Protein AF-A0A8X6VBZ8-F1 (afdb_monomer_lite)

Secondary structure (DSSP, 8-state):
-HHHHTS-HHHHHHHHHHTT----TTS-HHHHHHHHHT-TT--HHHHHHHHHHHHHHHHHHH-SSS----------------

Structure (mmCIF, N/CA/C/O backbone):
data_AF-A0A8X6VBZ8-F1
#
_entry.id   AF-A0A8X6VBZ8-F1
#
loop_
_atom_site.group_PDB
_atom_site.id
_atom_site.type_symbol
_atom_site.label_atom_id
_atom_site.label_alt_id
_atom_site.label_comp_id
_atom_site.label_asym_id
_atom_site.label_entity_id
_atom_site.label_seq_id
_atom_site.pdbx_PDB_ins_code
_atom_site.Cartn_x
_atom_site.Cartn_y
_atom_site.Cartn_z
_atom_site.occupancy
_atom_site.B_iso_or_equiv
_atom_site.auth_seq_id
_atom_site.auth_comp_id
_atom_site.auth_asym_id
_atom_site.auth_atom_id
_atom_site.pdbx_PDB_model_num
ATOM 1 N N . MET A 1 1 ? 6.738 2.659 7.810 1.00 66.88 1 MET A N 1
ATOM 2 C CA . MET A 1 1 ? 7.155 1.578 6.886 1.00 66.88 1 MET A CA 1
ATOM 3 C C . MET A 1 1 ? 7.508 2.179 5.531 1.00 66.88 1 MET A C 1
ATOM 5 O O . MET A 1 1 ? 6.638 2.730 4.864 1.00 66.88 1 MET A O 1
ATOM 9 N N . ALA A 1 2 ? 8.788 2.140 5.148 1.00 76.19 2 ALA A N 1
ATOM 10 C CA . ALA A 1 2 ? 9.330 2.939 4.038 1.00 76.19 2 ALA A CA 1
ATOM 11 C C . ALA A 1 2 ? 8.841 2.517 2.634 1.00 76.19 2 ALA A C 1
ATOM 13 O O . ALA A 1 2 ? 8.934 3.291 1.681 1.00 76.19 2 ALA A O 1
ATOM 14 N N . PHE A 1 3 ? 8.316 1.297 2.471 1.00 82.81 3 PHE A N 1
ATOM 15 C CA . PHE A 1 3 ? 7.866 0.809 1.162 1.00 82.81 3 PHE A CA 1
ATOM 16 C C . PHE A 1 3 ? 6.509 1.402 0.743 1.00 82.81 3 PHE A C 1
ATOM 18 O O . PHE A 1 3 ? 6.338 1.759 -0.422 1.00 82.81 3 PHE A O 1
ATOM 25 N N . LEU A 1 4 ? 5.586 1.610 1.691 1.00 86.81 4 LEU A N 1
ATOM 26 C CA . LEU A 1 4 ? 4.313 2.298 1.437 1.00 86.81 4 LEU A CA 1
ATOM 27 C C . LEU A 1 4 ? 4.527 3.786 1.130 1.00 86.81 4 LEU A C 1
ATOM 29 O O . LEU A 1 4 ? 3.718 4.403 0.442 1.00 86.81 4 LEU A O 1
ATOM 33 N N . GLU A 1 5 ? 5.618 4.386 1.616 1.00 84.56 5 GLU A N 1
ATOM 34 C CA . GLU A 1 5 ? 5.943 5.790 1.343 1.00 84.56 5 GLU A CA 1
ATOM 35 C C . GLU A 1 5 ? 6.225 6.080 -0.124 1.00 84.56 5 GLU A C 1
ATOM 37 O O . GLU A 1 5 ? 5.850 7.147 -0.605 1.00 84.56 5 GLU A O 1
ATOM 42 N N . LYS A 1 6 ? 6.814 5.115 -0.832 1.00 84.56 6 LYS A N 1
ATOM 43 C CA . LYS A 1 6 ? 7.135 5.217 -2.259 1.00 84.56 6 LYS A CA 1
ATOM 44 C C . LYS A 1 6 ? 6.017 4.684 -3.165 1.00 84.56 6 LYS A C 1
ATOM 46 O O . LYS A 1 6 ? 6.135 4.776 -4.386 1.00 84.56 6 LYS A O 1
ATOM 51 N N . ALA A 1 7 ? 4.957 4.119 -2.586 1.00 86.44 7 ALA A N 1
ATOM 52 C CA . ALA A 1 7 ? 3.826 3.561 -3.317 1.00 86.44 7 ALA A CA 1
ATOM 53 C C . ALA A 1 7 ? 2.955 4.662 -3.940 1.00 86.44 7 ALA A C 1
ATOM 55 O O . ALA A 1 7 ? 2.762 5.734 -3.358 1.00 86.44 7 ALA A O 1
ATOM 56 N N . LYS A 1 8 ? 2.389 4.396 -5.122 1.00 89.00 8 LYS A N 1
ATOM 57 C CA . LYS A 1 8 ? 1.459 5.331 -5.766 1.00 89.00 8 LYS A CA 1
ATOM 58 C C . LYS A 1 8 ? 0.090 5.254 -5.098 1.00 89.00 8 LYS A C 1
ATOM 60 O O . LYS A 1 8 ? -0.317 4.203 -4.616 1.00 89.00 8 LYS A O 1
ATOM 65 N N . LYS A 1 9 ? -0.667 6.355 -5.157 1.00 89.88 9 LYS A N 1
ATOM 66 C CA . LYS A 1 9 ? -2.042 6.411 -4.634 1.00 89.88 9 LYS A CA 1
ATOM 67 C C . LYS A 1 9 ? -2.916 5.273 -5.179 1.00 89.88 9 LYS A C 1
ATOM 69 O O . LYS A 1 9 ? -3.577 4.612 -4.396 1.00 89.88 9 LYS A O 1
ATOM 74 N N . GLN A 1 10 ? -2.885 5.035 -6.491 1.00 88.38 10 GLN A N 1
ATOM 75 C CA . GLN A 1 10 ? -3.674 3.972 -7.130 1.00 88.38 10 GLN A CA 1
ATOM 76 C C . GLN A 1 10 ? -3.286 2.574 -6.635 1.00 88.38 10 GLN A C 1
ATOM 78 O O . GLN A 1 10 ? -4.161 1.747 -6.406 1.00 88.38 10 GLN A O 1
ATOM 83 N N . ASP A 1 11 ? -1.990 2.330 -6.421 1.00 89.88 11 ASP A N 1
ATOM 84 C CA . ASP A 1 11 ? -1.509 1.041 -5.918 1.00 89.88 11 ASP A CA 1
ATOM 85 C C . ASP A 1 11 ? -1.985 0.807 -4.475 1.00 89.88 11 ASP A C 1
ATOM 87 O O . ASP A 1 11 ? -2.360 -0.305 -4.125 1.00 89.88 11 ASP A O 1
ATOM 91 N N . LEU A 1 12 ? -2.027 1.864 -3.653 1.00 90.88 12 LEU A N 1
ATOM 92 C CA . LEU A 1 12 ? -2.536 1.805 -2.278 1.00 90.88 12 LEU A CA 1
ATOM 93 C C . LEU A 1 12 ? -4.056 1.599 -2.208 1.00 90.88 12 LEU A C 1
ATOM 95 O O . LEU A 1 12 ? -4.520 0.931 -1.291 1.00 90.88 12 LEU A O 1
ATOM 99 N N . VAL A 1 13 ? -4.828 2.158 -3.149 1.00 91.12 13 VAL A N 1
ATOM 100 C CA . VAL A 1 13 ? -6.281 1.913 -3.234 1.00 91.12 13 VAL A CA 1
ATOM 101 C C . VAL A 1 13 ? -6.540 0.439 -3.542 1.00 91.12 13 VAL A C 1
ATOM 103 O O . VAL A 1 13 ? -7.224 -0.220 -2.770 1.00 91.12 13 VAL A O 1
ATOM 106 N N . LEU A 1 14 ? -5.917 -0.095 -4.597 1.00 89.69 14 LEU A N 1
ATOM 107 C CA . LEU A 1 14 ? -6.052 -1.508 -4.972 1.00 89.69 14 LEU A CA 1
ATOM 108 C C . LEU A 1 14 ? -5.610 -2.443 -3.845 1.00 89.69 14 LEU A C 1
ATOM 110 O O . LEU A 1 14 ? -6.300 -3.401 -3.528 1.00 89.69 14 LEU A O 1
ATOM 114 N N . LEU A 1 15 ? -4.477 -2.144 -3.209 1.00 90.19 15 LEU A N 1
ATOM 115 C CA . LEU A 1 15 ? -3.971 -2.941 -2.097 1.00 90.19 15 LEU A CA 1
ATOM 116 C C . LEU A 1 15 ? -4.970 -2.999 -0.934 1.00 90.19 15 LEU A C 1
ATOM 118 O O . LEU A 1 15 ? -5.155 -4.050 -0.335 1.00 90.19 15 LEU A O 1
ATOM 122 N N . ALA A 1 16 ? -5.612 -1.881 -0.608 1.00 90.31 16 ALA A N 1
ATOM 123 C CA . ALA A 1 16 ? -6.600 -1.853 0.456 1.00 90.31 16 ALA A CA 1
ATOM 124 C C . ALA A 1 16 ? -7.899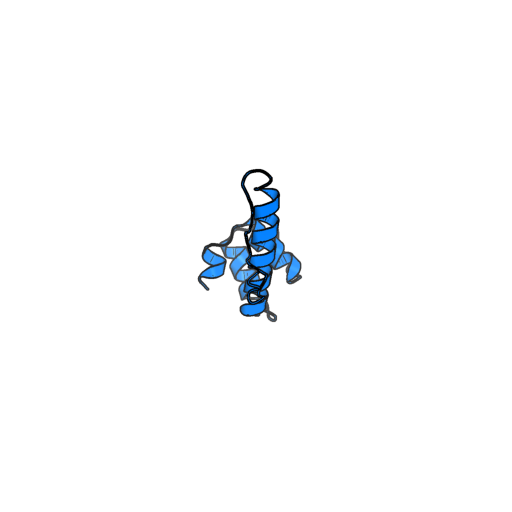 -2.587 0.071 1.00 90.31 16 ALA A C 1
ATOM 126 O O . ALA A 1 16 ? -8.474 -3.254 0.925 1.00 90.31 16 ALA A O 1
ATOM 127 N N . GLU A 1 17 ? -8.325 -2.526 -1.195 1.00 89.12 17 GLU A N 1
ATOM 128 C CA . GLU A 1 17 ? -9.444 -3.337 -1.706 1.00 89.12 17 GLU A CA 1
ATOM 129 C C . GLU A 1 17 ? -9.147 -4.843 -1.627 1.00 89.12 17 GLU A C 1
ATOM 131 O O . GLU A 1 17 ? -10.001 -5.605 -1.178 1.00 89.12 17 GLU A O 1
ATOM 136 N N . GLU A 1 18 ? -7.933 -5.268 -1.990 1.00 88.19 18 GLU A N 1
ATOM 137 C CA . GLU A 1 18 ? -7.472 -6.666 -1.881 1.00 88.19 18 GLU A CA 1
ATOM 138 C C . GLU A 1 18 ? -7.427 -7.146 -0.421 1.00 88.19 18 GLU A C 1
ATOM 140 O O . GLU A 1 18 ? -7.732 -8.298 -0.127 1.00 88.19 18 GLU A O 1
ATOM 145 N N . LEU A 1 19 ? -7.115 -6.246 0.517 1.00 87.44 19 LEU A N 1
ATOM 146 C CA . LEU A 1 19 ? -7.198 -6.497 1.961 1.00 87.44 19 LEU A CA 1
ATOM 147 C C . LEU A 1 19 ? -8.642 -6.449 2.504 1.00 87.44 19 LEU A C 1
ATOM 149 O O . LEU A 1 19 ? -8.847 -6.467 3.719 1.00 87.44 19 LEU A O 1
ATOM 153 N N . GLY A 1 20 ? -9.649 -6.319 1.634 1.00 87.56 20 GLY A N 1
ATOM 154 C CA . GLY A 1 20 ? -11.061 -6.233 2.011 1.00 87.56 20 GLY A CA 1
ATOM 155 C C . GLY A 1 20 ? -11.432 -4.946 2.756 1.00 87.56 20 GLY A C 1
ATOM 156 O O . GLY A 1 20 ? -12.505 -4.860 3.356 1.00 87.56 20 GLY A O 1
ATOM 157 N N . GLN A 1 21 ? -10.561 -3.936 2.743 1.00 89.56 21 GLN A N 1
ATOM 158 C CA . GLN A 1 21 ? -10.797 -2.667 3.417 1.00 89.56 21 GLN A CA 1
ATOM 159 C C . GLN A 1 21 ? -11.677 -1.757 2.558 1.00 89.56 21 GLN A C 1
ATOM 161 O O . GLN A 1 21 ? -11.517 -1.645 1.342 1.00 89.56 21 GLN A O 1
ATOM 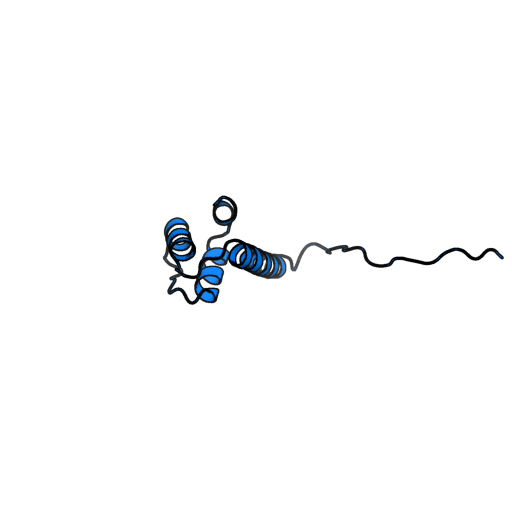166 N N . LYS A 1 22 ? -12.593 -1.026 3.202 1.00 87.75 22 LYS A N 1
ATOM 167 C CA . LYS A 1 22 ? -13.385 0.008 2.524 1.00 87.75 22 LYS A CA 1
ATOM 168 C C . LYS A 1 22 ? -12.534 1.249 2.279 1.00 87.75 22 LYS A C 1
ATOM 170 O O . LYS A 1 22 ? -12.375 2.089 3.164 1.00 87.75 22 LYS A O 1
ATOM 175 N N . VAL A 1 23 ? -12.049 1.395 1.052 1.00 89.00 23 VAL A N 1
ATOM 176 C CA . VAL A 1 23 ? -11.354 2.600 0.593 1.00 89.00 23 VAL A CA 1
ATOM 177 C C . VAL A 1 23 ? -12.164 3.368 -0.438 1.00 89.00 23 VAL A C 1
ATOM 179 O O . VAL A 1 23 ? -13.075 2.852 -1.075 1.00 89.00 23 VAL A O 1
ATOM 182 N N . SER A 1 24 ? -11.859 4.657 -0.559 1.00 87.44 24 SER A N 1
ATOM 183 C CA . SER A 1 24 ? -12.460 5.530 -1.561 1.00 87.44 24 SER A CA 1
ATOM 184 C C . SER A 1 24 ? -11.363 6.247 -2.331 1.00 87.44 24 SER A C 1
ATOM 186 O O . SER A 1 24 ? -10.415 6.755 -1.731 1.00 87.44 24 SER A O 1
ATOM 188 N N . ASP A 1 25 ? -11.538 6.391 -3.644 1.00 83.00 25 ASP A N 1
ATOM 189 C CA . ASP A 1 25 ? -10.622 7.141 -4.514 1.00 83.00 25 ASP A CA 1
ATOM 190 C C . ASP A 1 25 ? -10.426 8.606 -4.093 1.00 83.00 25 ASP A C 1
ATOM 192 O O . ASP A 1 25 ? -9.441 9.250 -4.466 1.00 83.00 25 ASP A O 1
ATOM 196 N N . LYS A 1 26 ? -11.334 9.158 -3.279 1.00 87.62 26 LYS A N 1
ATOM 197 C CA . LYS A 1 26 ? -11.219 10.515 -2.726 1.00 87.62 26 LYS A CA 1
ATOM 198 C C . LYS A 1 26 ? -10.272 10.605 -1.525 1.00 87.62 26 LYS A C 1
ATOM 200 O O . LYS A 1 26 ? -9.895 11.709 -1.143 1.00 87.62 26 LYS A O 1
ATOM 205 N N . MET A 1 27 ? -9.860 9.478 -0.942 1.00 91.19 27 MET A N 1
ATOM 206 C CA . MET A 1 27 ? -8.954 9.461 0.207 1.00 91.19 27 MET A CA 1
ATOM 207 C C . MET A 1 27 ? -7.542 9.936 -0.1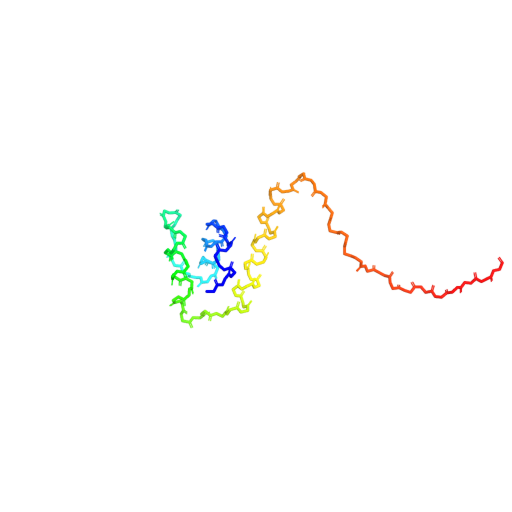62 1.00 91.19 27 MET A C 1
ATOM 209 O O . MET A 1 27 ? -7.084 9.840 -1.308 1.00 91.19 27 MET A O 1
ATOM 213 N N . THR A 1 28 ? -6.836 10.472 0.833 1.00 91.88 28 THR A N 1
ATOM 214 C CA . THR A 1 28 ? -5.432 10.870 0.706 1.00 91.88 28 THR A CA 1
ATOM 215 C C . THR A 1 28 ? -4.513 9.662 0.882 1.00 91.88 28 THR A C 1
ATOM 217 O O . THR A 1 28 ? -4.873 8.677 1.523 1.00 91.88 28 THR A O 1
ATOM 220 N N . ILE A 1 29 ? -3.289 9.751 0.350 1.00 89.88 29 ILE A N 1
ATOM 221 C CA . ILE A 1 29 ? -2.260 8.706 0.502 1.00 89.88 29 ILE A CA 1
ATOM 222 C C . ILE A 1 29 ? -2.020 8.376 1.982 1.00 89.88 29 ILE A C 1
ATOM 224 O O . ILE A 1 29 ? -1.825 7.217 2.331 1.00 89.88 29 ILE A O 1
ATOM 228 N N . ILE A 1 30 ? -2.055 9.389 2.851 1.00 90.88 30 ILE A N 1
ATOM 229 C CA . ILE A 1 30 ? -1.874 9.224 4.297 1.00 90.88 30 ILE A CA 1
ATOM 230 C C . ILE A 1 30 ? -3.007 8.372 4.881 1.00 90.88 30 ILE A C 1
ATOM 232 O O . ILE A 1 30 ? -2.738 7.414 5.598 1.00 90.88 30 ILE A O 1
ATOM 236 N N . ASN A 1 31 ? -4.261 8.661 4.522 1.00 91.94 31 ASN A N 1
ATOM 237 C CA . ASN A 1 31 ? -5.405 7.908 5.032 1.00 91.94 31 ASN A CA 1
ATOM 238 C C . ASN A 1 31 ? -5.390 6.448 4.558 1.00 91.94 31 ASN A C 1
ATOM 240 O O . ASN A 1 31 ? -5.638 5.548 5.351 1.00 91.94 31 ASN A O 1
ATOM 244 N N . LEU A 1 32 ? -5.039 6.209 3.290 1.00 91.44 32 LEU A N 1
ATOM 245 C CA . LEU A 1 32 ? -4.914 4.855 2.738 1.00 91.44 32 LEU A CA 1
ATOM 246 C C . LEU A 1 32 ? -3.850 4.039 3.484 1.00 91.44 32 LEU A C 1
ATOM 248 O O . LEU A 1 32 ? -4.101 2.898 3.860 1.00 91.44 32 LEU A O 1
ATOM 252 N N . LYS A 1 33 ? -2.685 4.639 3.760 1.00 90.44 33 LYS A N 1
ATOM 253 C CA . LYS A 1 33 ? -1.629 3.998 4.559 1.00 90.44 33 LYS A CA 1
ATOM 254 C C . LYS A 1 33 ? -2.116 3.646 5.959 1.00 90.44 33 LYS A C 1
ATOM 256 O O . LYS A 1 33 ? -1.854 2.543 6.417 1.00 90.44 33 LYS A O 1
ATOM 261 N N . ASN A 1 34 ? -2.826 4.563 6.613 1.00 91.00 34 ASN A N 1
ATOM 262 C CA . ASN A 1 34 ? -3.351 4.331 7.955 1.00 91.00 34 ASN A CA 1
ATOM 263 C C . ASN A 1 34 ? -4.373 3.189 7.985 1.00 91.00 34 ASN A C 1
ATOM 265 O O . ASN A 1 34 ? -4.356 2.408 8.925 1.00 91.00 34 ASN A O 1
ATOM 269 N N . ILE A 1 35 ? -5.219 3.061 6.958 1.00 91.31 35 ILE A N 1
ATOM 270 C CA . ILE A 1 35 ? -6.178 1.951 6.841 1.00 91.31 35 ILE A CA 1
ATOM 271 C C . ILE A 1 35 ? -5.447 0.616 6.669 1.00 91.31 35 ILE A C 1
ATOM 273 O O . ILE A 1 35 ? -5.772 -0.349 7.348 1.00 91.31 35 ILE A O 1
ATOM 277 N N . ILE A 1 36 ? -4.440 0.570 5.793 1.00 89.69 36 ILE A N 1
ATOM 278 C CA . ILE A 1 36 ? -3.654 -0.645 5.546 1.00 89.69 36 ILE A CA 1
ATOM 279 C C . ILE A 1 36 ? -2.912 -1.070 6.821 1.00 89.69 36 ILE A C 1
ATOM 281 O O . ILE A 1 36 ? -3.048 -2.207 7.251 1.00 89.69 36 ILE A O 1
ATOM 285 N N . ILE A 1 37 ? -2.163 -0.153 7.443 1.00 88.75 37 ILE A N 1
ATOM 286 C CA . ILE A 1 37 ? -1.355 -0.429 8.645 1.00 88.75 37 ILE A CA 1
ATOM 287 C C . ILE A 1 3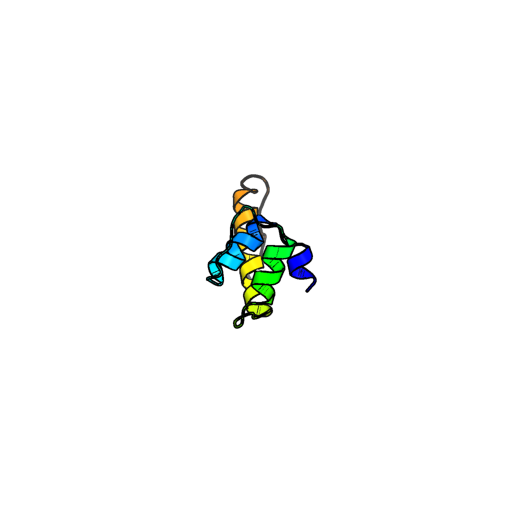7 ? -2.243 -0.713 9.865 1.00 88.75 37 ILE A C 1
ATOM 289 O O . ILE A 1 37 ? -1.853 -1.464 10.751 1.00 88.75 37 ILE A O 1
ATOM 293 N N . GLY A 1 38 ? -3.423 -0.094 9.929 1.00 87.88 38 GLY A N 1
ATOM 294 C CA . GLY A 1 38 ? -4.390 -0.280 11.008 1.00 87.88 38 GLY A CA 1
ATOM 295 C C . GLY A 1 38 ? -5.255 -1.533 10.870 1.00 87.88 38 GLY A C 1
ATOM 296 O O . GLY A 1 38 ? -6.097 -1.765 11.735 1.00 87.88 38 GLY A O 1
ATOM 297 N N . SER A 1 39 ? -5.089 -2.317 9.801 1.00 86.44 39 SER A N 1
ATOM 298 C CA . SER A 1 39 ? -5.802 -3.581 9.630 1.00 86.44 39 SER A CA 1
ATOM 299 C C . SER A 1 39 ? -5.279 -4.624 10.621 1.00 86.44 39 SER A C 1
ATOM 301 O O . SER A 1 39 ? -4.072 -4.765 10.804 1.00 86.44 39 SER A O 1
ATOM 303 N N . THR A 1 40 ? -6.182 -5.371 11.257 1.00 83.69 40 THR A N 1
ATOM 304 C CA . THR A 1 40 ? -5.836 -6.484 12.161 1.00 83.69 40 THR A CA 1
ATOM 305 C C . THR A 1 40 ? -5.052 -7.590 11.465 1.00 83.69 40 THR A C 1
ATOM 307 O O . THR A 1 40 ? -4.253 -8.263 12.106 1.00 83.69 40 THR A O 1
ATOM 310 N N . ASP A 1 41 ? -5.249 -7.728 10.158 1.00 83.25 41 ASP A N 1
ATOM 311 C CA . ASP A 1 41 ? -4.640 -8.750 9.308 1.00 83.25 41 ASP A CA 1
ATOM 312 C C . ASP A 1 41 ? -3.443 -8.183 8.523 1.00 83.25 41 ASP A C 1
ATOM 314 O O . ASP A 1 41 ? -3.080 -8.665 7.449 1.00 83.25 41 ASP A O 1
ATOM 318 N N . TYR A 1 42 ? -2.844 -7.095 9.019 1.00 85.38 42 TYR A N 1
ATOM 319 C CA . TYR A 1 42 ? -1.700 -6.475 8.370 1.00 85.38 42 TYR A CA 1
ATOM 320 C C . TYR A 1 42 ? -0.450 -7.359 8.483 1.00 85.38 42 TYR A C 1
ATOM 322 O O . TYR A 1 42 ? 0.192 -7.441 9.530 1.00 85.38 42 TYR A O 1
ATOM 330 N N . GLU A 1 43 ? -0.051 -7.949 7.358 1.00 88.50 43 GLU A N 1
ATOM 331 C CA . GLU A 1 43 ? 1.190 -8.711 7.229 1.00 88.50 43 GLU A CA 1
ATOM 332 C C . GLU A 1 43 ? 2.171 -8.015 6.281 1.00 88.50 43 GLU A C 1
ATOM 334 O O . GLU A 1 43 ? 1.919 -7.860 5.086 1.00 88.50 43 GLU A O 1
ATOM 339 N N . GLU A 1 44 ? 3.333 -7.609 6.796 1.00 88.12 44 GLU A N 1
ATOM 340 C CA . GLU A 1 44 ? 4.282 -6.786 6.038 1.00 88.12 44 GLU A CA 1
ATOM 341 C C . GLU A 1 44 ? 4.819 -7.504 4.783 1.00 88.12 44 GLU A C 1
ATOM 343 O O . GLU A 1 44 ? 4.931 -6.887 3.720 1.00 88.12 44 GLU A O 1
ATOM 348 N N . GLU A 1 45 ? 5.091 -8.812 4.866 1.00 89.88 45 GLU A N 1
ATOM 349 C CA . GLU A 1 45 ? 5.522 -9.618 3.715 1.00 89.88 45 GLU A CA 1
ATOM 350 C C . GLU A 1 45 ? 4.416 -9.782 2.671 1.00 89.88 45 GLU A C 1
ATOM 352 O O . GLU A 1 45 ? 4.669 -9.581 1.479 1.00 89.88 45 GLU A O 1
ATOM 357 N N . PHE A 1 46 ? 3.187 -10.074 3.105 1.00 88.50 46 PHE A N 1
ATOM 358 C CA . PHE A 1 46 ? 2.032 -10.199 2.217 1.00 88.50 46 PHE A CA 1
ATOM 359 C C . PHE A 1 46 ? 1.751 -8.884 1.486 1.00 88.50 46 PHE A C 1
ATOM 361 O O . PHE A 1 46 ? 1.640 -8.849 0.259 1.00 88.50 46 PHE A O 1
ATOM 368 N N . VAL A 1 47 ? 1.720 -7.772 2.223 1.00 89.12 47 VAL A N 1
ATOM 369 C CA . VAL A 1 47 ? 1.467 -6.438 1.674 1.00 89.12 47 VAL A CA 1
ATOM 370 C C . VAL A 1 47 ? 2.577 -6.032 0.707 1.00 89.12 47 VAL A C 1
ATOM 372 O O . VAL A 1 47 ? 2.303 -5.492 -0.368 1.00 89.12 47 VAL A O 1
ATOM 375 N N . ARG A 1 48 ? 3.839 -6.323 1.036 1.00 89.44 48 ARG A N 1
ATOM 376 C CA . ARG A 1 48 ? 4.976 -6.066 0.145 1.00 89.44 48 ARG A CA 1
ATOM 377 C C . ARG A 1 48 ? 4.897 -6.900 -1.135 1.00 89.44 48 ARG A C 1
ATOM 379 O O . ARG A 1 48 ? 5.170 -6.365 -2.214 1.00 89.44 48 ARG A O 1
ATOM 386 N N . ALA A 1 49 ? 4.524 -8.175 -1.031 1.00 90.50 49 ALA A N 1
ATOM 387 C CA . ALA A 1 49 ? 4.338 -9.052 -2.181 1.00 90.50 49 ALA A CA 1
ATOM 388 C C . ALA A 1 49 ? 3.198 -8.550 -3.080 1.00 90.50 49 ALA A C 1
ATOM 390 O O . ALA A 1 49 ? 3.406 -8.369 -4.281 1.00 90.50 49 ALA A O 1
ATOM 391 N N . GLN A 1 50 ? 2.039 -8.218 -2.504 1.00 90.38 50 GLN A N 1
ATOM 392 C CA . GLN A 1 50 ? 0.897 -7.700 -3.258 1.00 90.38 50 GLN A CA 1
ATOM 393 C C . GLN A 1 50 ? 1.199 -6.369 -3.939 1.00 90.38 50 GLN A C 1
ATOM 395 O O . GLN A 1 50 ? 0.935 -6.197 -5.129 1.00 90.38 50 GLN A O 1
ATOM 400 N N . LEU A 1 51 ? 1.844 -5.441 -3.232 1.00 89.50 51 LEU A N 1
ATOM 401 C CA . LEU A 1 51 ? 2.238 -4.161 -3.809 1.00 89.50 51 LEU A CA 1
ATOM 402 C C . LEU A 1 51 ? 3.218 -4.341 -4.983 1.00 89.50 51 LEU A C 1
ATOM 404 O O . LEU A 1 51 ? 3.143 -3.600 -5.964 1.00 89.50 51 LEU A O 1
ATOM 408 N N . SER A 1 52 ? 4.108 -5.339 -4.921 1.00 88.25 52 SER A N 1
ATOM 409 C CA . SER A 1 52 ? 5.003 -5.697 -6.030 1.00 88.25 52 SER A CA 1
ATOM 410 C C . SER A 1 52 ? 4.217 -6.170 -7.260 1.00 88.25 52 SER A C 1
ATOM 412 O O . SER A 1 52 ? 4.455 -5.682 -8.367 1.00 88.25 52 SER A O 1
ATOM 414 N N . VAL A 1 53 ? 3.224 -7.047 -7.066 1.00 89.31 53 VAL A N 1
ATOM 415 C CA . VAL A 1 53 ? 2.353 -7.556 -8.141 1.00 89.31 53 VAL A CA 1
ATOM 416 C C . VAL A 1 53 ? 1.517 -6.432 -8.759 1.00 89.31 53 VAL A C 1
ATOM 418 O O . VAL A 1 53 ? 1.481 -6.291 -9.985 1.00 89.31 53 VAL A O 1
ATOM 421 N N . ILE A 1 54 ? 0.893 -5.587 -7.933 1.00 88.62 54 ILE A N 1
ATOM 422 C CA . ILE A 1 54 ? 0.091 -4.436 -8.377 1.00 88.62 54 ILE A CA 1
ATOM 423 C C . ILE A 1 54 ? 0.965 -3.455 -9.163 1.00 88.62 54 ILE A C 1
ATOM 425 O O . ILE A 1 54 ? 0.615 -3.068 -10.281 1.00 88.62 54 ILE A O 1
ATOM 429 N N . SER A 1 55 ? 2.135 -3.105 -8.623 1.00 85.44 55 SER A N 1
ATOM 430 C CA . SER A 1 55 ? 3.091 -2.207 -9.271 1.00 85.44 55 SER A CA 1
ATOM 431 C C . SER A 1 55 ? 3.577 -2.772 -10.606 1.00 85.44 55 SER A C 1
ATOM 433 O O . SER A 1 55 ? 3.618 -2.046 -11.600 1.00 85.44 55 SER A O 1
ATOM 435 N N . GLN A 1 56 ? 3.864 -4.076 -10.686 1.00 85.00 56 GLN A N 1
ATOM 436 C CA . GLN A 1 56 ? 4.234 -4.741 -11.935 1.00 85.00 56 GLN A CA 1
ATOM 437 C C . GLN A 1 56 ? 3.085 -4.716 -12.952 1.00 85.00 56 GLN A C 1
ATOM 439 O O . GLN A 1 56 ? 3.301 -4.363 -14.112 1.00 85.00 56 GLN A O 1
ATOM 444 N N . ARG A 1 57 ? 1.852 -5.017 -12.533 1.00 83.19 57 ARG A N 1
ATOM 445 C CA . ARG A 1 57 ? 0.660 -4.996 -13.395 1.00 83.19 57 ARG A CA 1
ATOM 446 C C . ARG A 1 57 ? 0.365 -3.590 -13.924 1.00 83.19 57 ARG A C 1
ATOM 448 O O . ARG A 1 57 ? 0.114 -3.425 -15.120 1.00 83.19 57 ARG A O 1
ATOM 455 N N . ASN A 1 58 ? 0.459 -2.569 -13.074 1.00 79.19 58 ASN A N 1
ATOM 456 C CA . ASN A 1 58 ? 0.298 -1.169 -13.468 1.00 79.19 58 ASN A CA 1
ATOM 457 C C . ASN A 1 58 ? 1.462 -0.677 -14.337 1.00 79.19 58 ASN A C 1
ATOM 459 O O . ASN A 1 58 ? 1.245 0.053 -15.307 1.00 79.19 58 ASN A O 1
ATOM 463 N N . ALA A 1 59 ? 2.689 -1.122 -14.063 1.00 74.94 59 ALA A N 1
ATOM 464 C CA . ALA A 1 59 ? 3.837 -0.844 -14.914 1.00 74.94 59 ALA A CA 1
ATOM 465 C C . ALA A 1 59 ? 3.674 -1.468 -16.304 1.00 74.94 59 ALA A C 1
ATOM 467 O O . ALA A 1 59 ? 4.013 -0.809 -17.277 1.00 74.94 59 ALA A O 1
ATOM 468 N N . LEU A 1 60 ? 3.124 -2.680 -16.426 1.00 65.94 60 LEU A N 1
ATOM 469 C CA . LEU A 1 60 ? 2.851 -3.331 -17.713 1.00 65.94 60 LEU A CA 1
ATOM 470 C C . LEU A 1 60 ? 1.744 -2.617 -18.498 1.00 65.94 60 LEU A C 1
ATOM 472 O O . LEU A 1 60 ? 1.893 -2.407 -19.700 1.00 65.94 60 LEU A O 1
ATOM 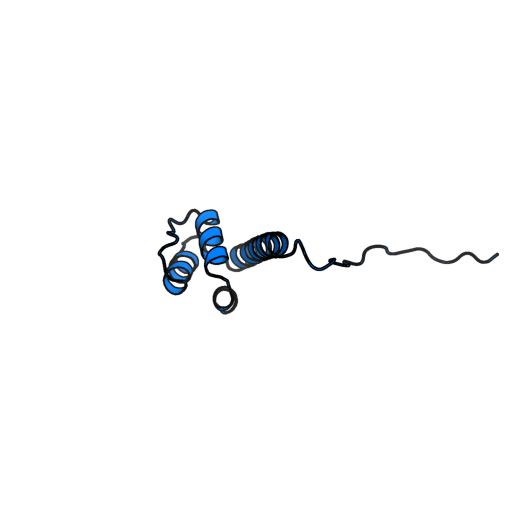476 N N . LYS A 1 61 ? 0.683 -2.157 -17.821 1.00 62.75 61 LYS A N 1
ATOM 477 C CA . LYS A 1 61 ? -0.361 -1.325 -18.444 1.00 62.75 61 LYS A CA 1
ATOM 478 C C . LYS A 1 61 ? 0.172 0.031 -18.929 1.00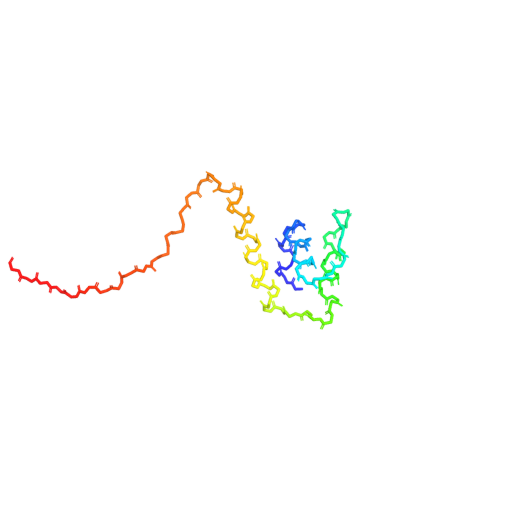 62.75 61 LYS A C 1
ATOM 480 O O . LYS A 1 61 ? -0.281 0.523 -19.956 1.00 62.75 61 LYS A O 1
ATOM 485 N N . GLY A 1 62 ? 1.161 0.608 -18.242 1.00 54.88 62 GLY A N 1
ATOM 486 C CA . GLY A 1 62 ? 1.865 1.822 -18.684 1.00 54.88 62 GLY A CA 1
ATOM 487 C C . GLY A 1 62 ? 3.006 1.578 -19.688 1.00 54.88 62 GLY A C 1
ATOM 488 O O . GLY A 1 62 ? 3.387 2.487 -20.422 1.00 54.88 62 GLY A O 1
ATOM 489 N N . LYS A 1 63 ? 3.546 0.354 -19.752 1.00 49.00 63 LYS A N 1
ATOM 490 C CA . LYS A 1 63 ? 4.673 -0.066 -20.602 1.00 49.00 63 LYS A CA 1
ATOM 491 C C . LYS A 1 63 ? 4.225 -1.012 -21.722 1.00 49.00 63 LYS A C 1
ATOM 493 O O . LYS A 1 63 ? 4.860 -2.030 -21.969 1.00 49.00 63 LYS A O 1
ATOM 498 N N . GLN A 1 64 ? 3.224 -0.629 -22.514 1.00 47.69 64 GLN A N 1
ATOM 499 C CA . GLN A 1 64 ? 3.149 -1.139 -23.896 1.00 47.69 64 GLN A CA 1
ATOM 500 C C . GLN A 1 64 ? 4.202 -0.476 -24.813 1.00 47.69 64 GLN A C 1
ATOM 502 O O . GLN A 1 64 ? 4.328 -0.790 -25.993 1.00 47.69 64 GLN A O 1
ATOM 507 N N . ARG A 1 65 ? 5.038 0.412 -24.263 1.00 52.91 65 ARG A N 1
ATOM 508 C CA . ARG A 1 65 ? 6.272 0.891 -24.882 1.00 52.91 65 ARG A CA 1
ATOM 509 C C . ARG A 1 65 ? 7.423 0.694 -23.894 1.00 52.91 65 ARG A C 1
ATOM 511 O O . ARG A 1 65 ? 7.419 1.281 -22.822 1.00 52.91 65 ARG A O 1
ATOM 518 N N . LYS A 1 66 ? 8.440 -0.053 -24.335 1.00 51.34 66 LYS A N 1
ATOM 519 C CA . LYS A 1 66 ? 9.778 -0.264 -23.733 1.00 51.34 66 LYS A CA 1
ATOM 520 C C . LYS A 1 66 ? 9.948 -1.515 -22.841 1.00 51.34 66 LYS A C 1
ATOM 522 O O . LYS A 1 66 ? 9.982 -1.444 -21.619 1.00 51.34 66 LYS A O 1
ATOM 527 N N . LYS A 1 67 ? 10.171 -2.617 -23.574 1.00 49.69 67 LYS A N 1
ATOM 528 C CA . LYS A 1 67 ? 11.233 -3.640 -23.447 1.00 49.69 67 LYS A CA 1
ATOM 529 C C . LYS A 1 67 ? 11.347 -4.462 -22.147 1.00 49.69 67 LYS A C 1
ATOM 531 O O . LYS A 1 67 ? 11.800 -3.975 -21.121 1.00 49.69 67 LYS A O 1
ATOM 536 N N . SER A 1 68 ? 11.038 -5.751 -22.329 1.00 45.94 68 SER A N 1
ATOM 537 C CA . SER A 1 68 ? 11.855 -6.934 -22.003 1.00 45.94 68 SER A CA 1
ATOM 538 C C . SER A 1 68 ? 12.381 -7.093 -20.568 1.00 45.94 68 SER A C 1
ATOM 540 O O . SER A 1 68 ? 13.392 -6.480 -20.230 1.00 45.94 68 SER A O 1
ATOM 542 N N . PRO A 1 69 ? 11.835 -8.024 -19.763 1.00 45.44 69 PRO A N 1
ATOM 543 C CA . PRO A 1 69 ? 12.621 -8.676 -18.733 1.00 45.44 69 PRO A CA 1
ATOM 544 C C . PRO A 1 69 ? 13.403 -9.819 -19.391 1.00 45.44 69 PRO A C 1
ATOM 546 O O . PRO A 1 69 ? 12.861 -10.875 -19.703 1.00 45.44 69 PRO A O 1
ATOM 549 N N . GLY A 1 70 ? 14.690 -9.581 -19.638 1.00 49.50 70 GLY A N 1
ATOM 550 C CA . GLY A 1 70 ? 15.651 -10.670 -19.729 1.00 49.50 70 GLY A CA 1
ATOM 551 C C . GLY A 1 70 ? 15.826 -11.249 -18.330 1.00 49.50 70 GLY A C 1
ATOM 552 O O . GLY A 1 70 ? 16.606 -10.724 -17.544 1.00 49.50 70 GLY A O 1
ATOM 553 N N . SER A 1 71 ? 15.064 -12.287 -18.003 1.00 43.16 71 SER A N 1
ATOM 554 C CA . SER A 1 71 ? 15.370 -13.178 -16.889 1.00 43.16 71 SER A CA 1
ATOM 555 C C . SER A 1 71 ? 15.963 -14.453 -17.470 1.00 43.16 71 SER A C 1
ATOM 557 O O . SER A 1 71 ? 15.262 -15.296 -18.022 1.00 43.16 71 SER A O 1
ATOM 559 N N . THR A 1 72 ? 17.288 -14.506 -17.383 1.00 49.22 72 THR A N 1
ATOM 560 C CA . THR A 1 72 ? 18.170 -15.666 -17.460 1.00 49.22 72 THR A CA 1
ATOM 561 C C . THR A 1 72 ? 17.496 -16.964 -17.020 1.00 49.22 72 THR A C 1
ATOM 563 O O . THR A 1 72 ? 17.151 -17.099 -15.850 1.00 49.22 72 THR A O 1
ATOM 566 N N . GLN A 1 73 ? 17.398 -17.937 -17.928 1.00 43.75 73 GLN A N 1
ATOM 567 C CA . GLN A 1 73 ? 17.314 -19.361 -17.593 1.00 43.75 73 GLN A CA 1
ATOM 568 C C . GLN A 1 73 ? 17.671 -20.223 -18.815 1.00 43.75 73 GLN A C 1
ATOM 570 O O . GLN A 1 73 ? 16.895 -20.320 -19.758 1.00 43.75 73 GLN A O 1
ATOM 575 N N . SER A 1 74 ? 18.888 -20.772 -18.797 1.00 45.25 74 SER A N 1
ATOM 576 C CA . SER A 1 74 ? 19.284 -22.147 -19.174 1.00 45.25 74 SER A CA 1
ATOM 577 C C . SER A 1 74 ? 20.822 -22.136 -19.214 1.00 45.25 74 SER A C 1
ATOM 579 O O . SER A 1 74 ? 21.408 -21.545 -20.111 1.00 45.25 74 SER A O 1
ATOM 581 N N . SER A 1 75 ? 21.558 -22.467 -18.151 1.00 59.62 75 SER A N 1
ATOM 582 C CA . SER A 1 75 ? 21.868 -23.821 -17.659 1.00 59.62 75 SER A CA 1
ATOM 583 C C . SER A 1 75 ? 22.153 -24.846 -18.766 1.00 59.62 75 SER A C 1
ATOM 585 O O . SER A 1 75 ? 21.226 -25.216 -19.481 1.00 59.62 75 SER A O 1
ATOM 587 N N . SER A 1 76 ? 23.406 -25.332 -18.775 1.00 51.59 76 SER A N 1
ATOM 588 C CA . SER A 1 76 ? 23.933 -26.583 -19.365 1.00 51.59 76 SER A CA 1
ATOM 589 C C . SER A 1 76 ? 23.817 -26.741 -20.897 1.00 51.59 76 SER A C 1
ATOM 591 O O . SER A 1 76 ? 22.865 -26.290 -21.507 1.00 51.59 76 SER A O 1
ATOM 593 N N . CYS A 1 77 ? 24.764 -27.339 -21.625 1.00 46.19 77 CYS A N 1
ATOM 594 C CA . CYS A 1 77 ? 25.630 -28.466 -21.287 1.00 46.19 77 CYS A CA 1
ATOM 595 C C . CYS A 1 77 ? 27.035 -28.337 -21.901 1.00 46.19 77 CYS A C 1
ATOM 597 O O . CYS A 1 77 ? 27.275 -27.565 -22.826 1.00 46.19 77 CYS A O 1
ATOM 599 N N . ALA A 1 78 ? 27.931 -29.144 -21.338 1.00 54.78 78 ALA A N 1
ATOM 600 C CA . ALA A 1 78 ? 29.316 -29.367 -21.715 1.00 54.78 78 ALA A CA 1
ATOM 601 C C . ALA A 1 78 ? 29.533 -29.690 -23.205 1.00 54.78 78 ALA A C 1
ATOM 603 O O . ALA A 1 78 ? 28.605 -30.007 -23.945 1.00 54.78 78 ALA A O 1
ATOM 604 N N . GLY A 1 79 ? 30.799 -29.568 -23.604 1.00 57.16 79 GLY A N 1
ATOM 605 C CA . GLY A 1 79 ? 31.243 -29.529 -24.986 1.00 57.16 79 GLY A CA 1
ATOM 606 C C . GLY A 1 79 ? 30.927 -30.758 -25.824 1.00 57.16 79 GLY A C 1
ATOM 607 O O . GLY A 1 79 ? 30.614 -31.835 -25.326 1.00 57.16 79 GLY A O 1
ATOM 608 N N . ASN A 1 80 ? 31.132 -30.595 -27.125 1.00 53.75 80 ASN A N 1
ATOM 609 C CA . ASN A 1 80 ? 31.637 -31.697 -27.912 1.00 53.75 80 ASN A CA 1
ATOM 610 C C . ASN A 1 80 ? 32.589 -31.168 -28.980 1.00 53.75 80 ASN A C 1
ATOM 612 O O . ASN A 1 80 ? 32.262 -30.255 -29.738 1.00 53.75 80 ASN A O 1
ATOM 616 N N . GLN A 1 81 ? 33.791 -31.724 -28.945 1.00 61.91 81 GLN A N 1
ATOM 617 C CA . GLN A 1 81 ? 34.827 -31.596 -29.952 1.00 61.91 81 GLN A CA 1
ATOM 618 C C . GLN A 1 81 ? 34.465 -32.556 -31.086 1.00 61.91 81 GLN A C 1
ATOM 620 O O . GLN A 1 81 ? 34.178 -33.718 -30.802 1.00 61.91 81 GLN A O 1
ATOM 625 N N . ASN A 1 82 ? 34.496 -32.093 -32.334 1.00 59.53 82 ASN A N 1
ATOM 626 C CA . ASN A 1 82 ? 34.904 -32.916 -33.473 1.00 59.53 82 ASN A CA 1
ATOM 627 C C . ASN A 1 82 ? 35.315 -32.031 -34.647 1.00 59.53 82 ASN A C 1
ATOM 629 O O . ASN A 1 82 ? 34.439 -31.290 -35.146 1.00 59.53 82 ASN A O 1
#

pLDDT: mean 77.54, std 16.59, range [43.16, 91.94]

Organism: Trichonephila clavipes (NCBI:txid2585209)

Sequence (82 aa):
MAFLEKAKKQDLVLLAEELGQKVSDKMTIINLKNIIIGSTDYEEEFVRAQLSVISQRNALKGKQRKKSPGSTQSSSCAGNQN

Radius of gyration: 18.96 Å; chains: 1; bounding box: 48×44×46 Å

Foldseek 3Di:
DVVLVPADLVLLQVLCVVVVHDDDSPDDSVVSVCRQVVDPPNDPVVSVVSSVVSVVVVVVVVPPDDDDDPDDDDDDDDDDDD